Protein AF-A0A7W0L5X8-F1 (afdb_monomer_lite)

Sequence (50 aa):
LLQIFTRPIGDRPTVFFEMIERHGSLGFGKGNFKALFEAIEREQDARGNL

Structure (mmCIF, N/CA/C/O backbone):
data_AF-A0A7W0L5X8-F1
#
_entry.id   AF-A0A7W0L5X8-F1
#
loop_
_atom_site.group_PDB
_atom_site.id
_atom_site.type_symbol
_atom_site.label_atom_id
_atom_site.label_alt_id
_atom_site.label_comp_id
_atom_site.label_asym_id
_atom_site.label_entity_id
_atom_site.label_seq_id
_atom_site.pdbx_PDB_ins_code
_atom_site.Cartn_x
_atom_site.Cartn_y
_atom_site.Cartn_z
_atom_site.occupancy
_atom_site.B_iso_or_equiv
_atom_site.auth_seq_id
_atom_site.auth_comp_id
_atom_site.auth_asym_id
_atom_site.auth_atom_id
_atom_site.pdbx_PDB_model_num
ATOM 1 N N . LEU A 1 1 ? 9.391 -1.915 -12.094 1.00 85.38 1 LEU A N 1
ATOM 2 C CA . LEU A 1 1 ? 9.186 -1.345 -10.746 1.00 85.38 1 LEU A CA 1
ATOM 3 C C . LEU A 1 1 ? 8.171 -2.228 -10.051 1.00 85.38 1 LEU A C 1
ATOM 5 O O . LEU A 1 1 ? 7.025 -2.243 -10.486 1.00 85.38 1 LEU A O 1
ATOM 9 N N . LEU A 1 2 ? 8.603 -3.004 -9.066 1.00 87.88 2 LEU A N 1
ATOM 10 C CA . LEU A 1 2 ? 7.724 -3.886 -8.299 1.00 87.88 2 LEU A CA 1
ATOM 11 C C . LEU A 1 2 ? 7.506 -3.244 -6.930 1.00 87.88 2 LEU A C 1
ATOM 13 O O . LEU A 1 2 ? 8.467 -2.762 -6.334 1.00 87.88 2 LEU A O 1
ATOM 17 N N . GLN A 1 3 ? 6.256 -3.167 -6.481 1.00 89.31 3 GLN A N 1
ATOM 18 C CA . GLN A 1 3 ? 5.863 -2.516 -5.228 1.00 89.31 3 GLN A CA 1
ATOM 19 C C . GLN A 1 3 ? 4.823 -3.386 -4.521 1.00 89.31 3 GLN A C 1
ATOM 21 O O . GLN A 1 3 ? 3.915 -3.906 -5.170 1.00 89.31 3 GLN A O 1
ATOM 26 N N . ILE A 1 4 ? 4.950 -3.529 -3.204 1.00 89.81 4 ILE A N 1
ATOM 27 C CA . ILE A 1 4 ? 3.971 -4.205 -2.348 1.00 89.81 4 ILE A CA 1
ATOM 28 C C . ILE A 1 4 ? 3.904 -3.510 -0.985 1.00 89.81 4 ILE A C 1
ATOM 30 O O . ILE A 1 4 ? 4.929 -3.086 -0.448 1.00 89.81 4 ILE A O 1
ATOM 34 N N . PHE A 1 5 ? 2.698 -3.399 -0.425 1.00 90.06 5 PHE A N 1
ATOM 35 C CA . PHE A 1 5 ? 2.479 -2.910 0.937 1.00 90.06 5 PHE A CA 1
ATOM 36 C C . PHE A 1 5 ? 2.247 -4.059 1.909 1.00 90.06 5 PHE A C 1
ATOM 38 O O . PHE A 1 5 ? 1.620 -5.068 1.579 1.00 90.06 5 PHE A O 1
ATOM 45 N N . THR A 1 6 ? 2.723 -3.880 3.135 1.00 91.12 6 THR A N 1
ATOM 46 C CA . THR A 1 6 ? 2.316 -4.719 4.257 1.00 91.12 6 THR A CA 1
ATOM 47 C C . THR A 1 6 ? 0.908 -4.341 4.712 1.00 91.12 6 THR A C 1
ATOM 49 O O . THR A 1 6 ? 0.409 -3.250 4.432 1.00 91.12 6 THR A O 1
ATOM 52 N N . ARG A 1 7 ? 0.281 -5.209 5.510 1.00 88.88 7 ARG A N 1
ATOM 53 C CA . ARG A 1 7 ? -0.820 -4.766 6.377 1.00 88.88 7 ARG A CA 1
ATOM 54 C C . ARG A 1 7 ? -0.312 -3.716 7.383 1.00 88.88 7 ARG A C 1
ATOM 56 O O . ARG A 1 7 ? 0.906 -3.645 7.605 1.00 88.88 7 ARG A O 1
ATOM 63 N N . PRO A 1 8 ? -1.208 -2.917 7.994 1.00 90.12 8 PRO A N 1
ATOM 64 C CA . PRO A 1 8 ? -0.822 -2.007 9.061 1.00 90.12 8 PRO A CA 1
ATOM 65 C C . PRO A 1 8 ? -0.079 -2.722 10.193 1.00 90.12 8 PRO A C 1
ATOM 67 O O . PRO A 1 8 ? -0.408 -3.850 10.562 1.00 90.12 8 PRO A O 1
ATOM 70 N N . ILE A 1 9 ? 0.941 -2.059 10.726 1.00 90.56 9 ILE A N 1
ATOM 71 C CA . ILE A 1 9 ? 1.745 -2.532 11.846 1.00 90.56 9 ILE A CA 1
ATOM 72 C C . ILE A 1 9 ? 1.081 -1.999 13.119 1.00 90.56 9 ILE A C 1
ATOM 74 O O . ILE A 1 9 ? 1.244 -0.834 13.480 1.00 90.56 9 ILE A O 1
ATOM 78 N N . GLY A 1 10 ? 0.314 -2.862 13.781 1.00 86.75 10 GLY A N 1
ATOM 79 C CA . GLY A 1 10 ? -0.432 -2.548 15.000 1.00 86.75 10 GLY A CA 1
ATOM 80 C C . GLY A 1 10 ? -1.943 -2.469 14.781 1.00 86.75 10 GLY A C 1
ATOM 81 O O . GLY A 1 10 ? -2.441 -2.614 13.668 1.00 86.75 10 GLY A O 1
ATOM 82 N N . ASP A 1 11 ? -2.676 -2.237 15.868 1.00 86.06 11 ASP A N 1
ATOM 83 C CA . ASP A 1 11 ? -4.144 -2.320 15.863 1.00 86.06 11 ASP A CA 1
ATOM 84 C C . ASP A 1 11 ? -4.814 -1.156 15.124 1.00 86.06 11 ASP A C 1
ATOM 86 O O . ASP A 1 11 ? -5.957 -1.254 14.677 1.00 86.06 11 ASP A O 1
ATOM 90 N N . ARG A 1 12 ? -4.112 -0.022 15.004 1.00 86.56 12 ARG A N 1
ATOM 91 C CA . ARG A 1 12 ? -4.609 1.157 14.291 1.00 86.56 12 ARG A CA 1
ATOM 92 C C . ARG A 1 12 ? -4.120 1.137 12.842 1.00 86.56 12 ARG A C 1
ATOM 94 O O . ARG A 1 12 ? -2.925 0.948 12.617 1.00 86.56 12 ARG A O 1
ATOM 101 N N . PRO A 1 13 ? -4.992 1.411 11.856 1.00 87.38 13 PRO A N 1
ATOM 102 C CA . PRO A 1 13 ? -4.638 1.357 10.441 1.00 87.38 13 PRO A CA 1
ATOM 103 C C . PRO A 1 13 ? -3.897 2.622 9.983 1.00 87.38 13 PRO A C 1
ATOM 105 O O . PRO A 1 13 ? -4.371 3.349 9.117 1.00 87.38 13 PRO A O 1
ATOM 108 N N . THR A 1 14 ? -2.758 2.923 10.609 1.00 87.62 14 THR A N 1
ATOM 109 C CA . THR A 1 14 ? -2.034 4.189 10.414 1.00 87.62 14 THR A CA 1
ATOM 110 C C . THR A 1 14 ? -0.654 4.004 9.802 1.00 87.62 14 THR A C 1
ATOM 112 O O . THR A 1 14 ? -0.300 4.731 8.879 1.00 87.62 14 THR A O 1
ATOM 115 N N . VAL A 1 15 ? 0.133 3.048 10.298 1.00 89.25 15 VAL A N 1
ATOM 116 C CA . VAL A 1 15 ? 1.517 2.831 9.857 1.00 89.25 15 VAL A CA 1
ATOM 117 C C . VAL A 1 15 ? 1.613 1.505 9.124 1.00 89.25 15 VAL A C 1
ATOM 119 O O . VAL A 1 15 ? 1.154 0.487 9.625 1.00 89.25 15 VAL A O 1
ATOM 122 N N . PHE A 1 16 ? 2.237 1.506 7.954 1.00 91.25 16 PHE A N 1
ATOM 123 C CA . PHE A 1 16 ? 2.554 0.315 7.171 1.00 91.25 16 PHE A CA 1
ATOM 124 C C . PHE A 1 16 ? 3.906 0.511 6.484 1.00 91.25 16 PHE A C 1
ATOM 126 O O . PHE A 1 16 ? 4.430 1.626 6.436 1.00 91.25 16 PHE A O 1
ATOM 133 N N . PHE A 1 17 ? 4.467 -0.572 5.954 1.00 92.19 17 PHE A N 1
ATOM 134 C CA . PHE A 1 17 ? 5.701 -0.522 5.183 1.00 92.19 17 PHE A CA 1
ATOM 135 C C . PHE A 1 17 ? 5.447 -0.831 3.713 1.00 92.19 17 PHE A C 1
ATOM 137 O O . PHE A 1 17 ? 4.550 -1.595 3.352 1.00 92.19 17 PHE A O 1
ATOM 144 N N . GLU A 1 18 ? 6.293 -0.249 2.873 1.00 91.62 18 GLU A N 1
ATOM 145 C CA . GLU A 1 18 ? 6.392 -0.563 1.459 1.00 91.62 18 GLU A CA 1
ATOM 146 C C . GLU A 1 18 ? 7.697 -1.303 1.190 1.00 91.62 18 GLU A C 1
ATOM 148 O O . GLU A 1 18 ? 8.764 -0.888 1.644 1.00 91.62 18 GLU A O 1
ATOM 153 N N . MET A 1 19 ? 7.613 -2.364 0.392 1.00 90.81 19 MET A N 1
ATOM 154 C CA . MET A 1 19 ? 8.776 -2.998 -0.207 1.00 90.81 19 MET A CA 1
ATOM 155 C C . MET A 1 19 ? 8.787 -2.708 -1.709 1.00 90.81 19 MET A C 1
ATOM 157 O O . MET A 1 19 ? 7.810 -2.972 -2.414 1.00 90.81 19 MET A O 1
ATOM 161 N N . ILE A 1 20 ? 9.899 -2.140 -2.185 1.00 90.94 20 ILE A N 1
ATOM 162 C CA . ILE A 1 20 ? 10.059 -1.654 -3.557 1.00 90.94 20 ILE A CA 1
ATOM 163 C C . ILE A 1 20 ? 11.328 -2.211 -4.198 1.00 90.94 20 ILE A C 1
ATOM 165 O O . ILE A 1 20 ? 12.427 -2.076 -3.664 1.00 90.94 20 ILE A O 1
ATOM 169 N N . GLU A 1 21 ? 11.177 -2.791 -5.387 1.00 90.56 21 GLU A N 1
ATOM 170 C CA . GLU A 1 21 ? 12.280 -3.300 -6.200 1.00 90.56 21 GLU A CA 1
ATOM 171 C C . GLU A 1 21 ? 12.369 -2.539 -7.529 1.00 90.56 21 GLU A C 1
ATOM 173 O O . GLU A 1 21 ? 11.394 -2.384 -8.285 1.00 90.56 21 GLU A O 1
ATOM 178 N N . ARG A 1 22 ? 13.574 -2.040 -7.821 1.00 91.00 22 ARG A N 1
ATOM 179 C CA . ARG A 1 22 ? 13.857 -1.159 -8.956 1.00 91.00 22 ARG A CA 1
ATOM 180 C C . ARG A 1 22 ? 14.800 -1.842 -9.938 1.00 91.00 22 ARG A C 1
ATOM 182 O O . ARG A 1 22 ? 15.949 -2.106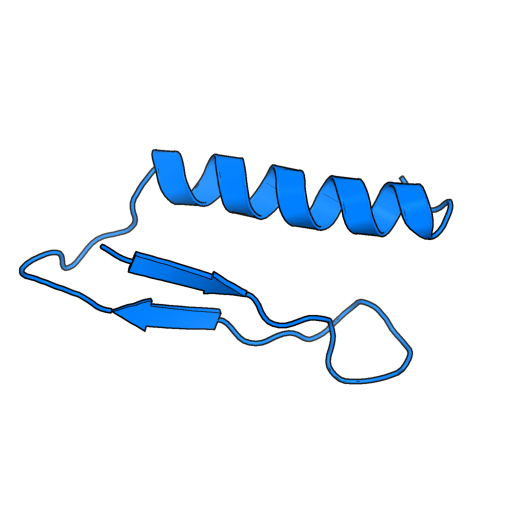 -9.623 1.00 91.00 22 ARG A O 1
ATOM 189 N N . HIS A 1 23 ? 14.324 -2.011 -11.168 1.00 89.81 23 HIS A N 1
ATOM 190 C CA . HIS A 1 23 ? 15.134 -2.392 -12.328 1.00 89.81 23 HIS A CA 1
ATOM 191 C C . HIS A 1 23 ? 15.211 -1.186 -13.265 1.00 89.81 23 HIS A C 1
ATOM 193 O O . HIS A 1 23 ? 14.318 -0.976 -14.082 1.00 89.81 23 HIS A O 1
ATOM 199 N N . GLY A 1 24 ? 16.196 -0.310 -13.047 1.00 86.38 24 GLY A N 1
ATOM 200 C CA . GLY A 1 24 ? 16.449 0.874 -13.885 1.00 86.38 24 GLY A CA 1
ATOM 201 C C . GLY A 1 24 ? 15.490 2.065 -13.716 1.00 86.38 24 GLY A C 1
ATOM 202 O O . GLY A 1 24 ? 15.686 3.097 -14.349 1.00 86.38 24 GLY A O 1
ATOM 203 N N . SER A 1 25 ? 14.466 1.971 -12.859 1.00 82.81 25 SER A N 1
ATOM 204 C CA . SER A 1 25 ? 13.514 3.067 -12.616 1.00 82.81 25 SER A CA 1
ATOM 205 C C . SER A 1 25 ? 13.876 3.869 -11.364 1.00 82.81 25 SER A C 1
ATOM 207 O O . SER A 1 25 ? 13.892 3.319 -10.261 1.00 82.81 25 SER A O 1
ATOM 209 N N . LEU A 1 26 ? 14.101 5.177 -11.524 1.00 81.19 26 LEU A N 1
ATOM 210 C CA . LEU A 1 26 ? 14.376 6.125 -10.430 1.00 81.19 26 LEU A CA 1
ATOM 211 C C . LEU A 1 26 ? 13.123 6.885 -9.951 1.00 81.19 26 LEU A C 1
ATOM 213 O O . LEU A 1 26 ? 13.154 7.522 -8.905 1.00 81.19 26 LEU A O 1
ATOM 217 N N . GLY A 1 27 ? 12.020 6.810 -10.704 1.00 82.62 27 GLY A N 1
ATOM 218 C CA . GLY A 1 27 ? 10.770 7.519 -10.411 1.00 82.62 27 GLY A CA 1
ATOM 219 C C . GLY A 1 27 ? 9.714 6.656 -9.713 1.00 82.62 27 GLY A C 1
ATOM 220 O O . GLY A 1 27 ? 10.000 5.559 -9.232 1.00 82.62 27 GLY A O 1
ATOM 221 N N . PHE A 1 28 ? 8.474 7.142 -9.689 1.00 77.44 28 PHE A N 1
ATOM 222 C CA . PHE A 1 28 ? 7.307 6.404 -9.197 1.00 77.44 28 PHE A CA 1
ATOM 223 C C . PHE A 1 28 ? 6.407 5.981 -10.364 1.00 77.44 28 PHE A C 1
ATOM 225 O O . PHE A 1 28 ? 6.201 6.739 -11.312 1.00 77.44 28 PHE A O 1
ATOM 232 N N . GLY A 1 29 ? 5.866 4.762 -10.313 1.00 76.38 29 GLY A N 1
ATOM 233 C CA . GLY A 1 29 ? 4.935 4.265 -11.325 1.00 76.38 29 GLY A CA 1
ATOM 234 C C . GLY A 1 29 ? 3.511 4.750 -11.051 1.00 76.38 29 GLY A C 1
ATOM 235 O O . GLY A 1 29 ? 2.896 4.312 -10.083 1.00 76.38 29 GLY A O 1
ATOM 236 N N . LYS A 1 30 ? 2.946 5.599 -11.923 1.00 73.31 30 LYS A N 1
ATOM 237 C CA . LYS A 1 30 ? 1.563 6.113 -11.786 1.00 73.31 30 LYS A CA 1
ATOM 238 C C . LYS A 1 30 ? 0.512 4.991 -11.697 1.00 73.31 30 LYS A C 1
ATOM 240 O O . LYS A 1 30 ? -0.471 5.131 -10.978 1.00 73.31 30 LYS A O 1
ATOM 245 N N . GLY A 1 31 ? 0.734 3.876 -12.399 1.00 74.38 31 GLY A N 1
ATOM 246 C CA . GLY A 1 31 ? -0.133 2.692 -12.343 1.00 74.38 31 GLY A CA 1
ATOM 247 C C . GLY A 1 31 ? -0.078 1.960 -11.000 1.00 74.38 31 GLY A C 1
ATOM 248 O O . GLY A 1 31 ? -1.121 1.587 -10.471 1.00 74.38 31 GLY A O 1
ATOM 249 N N . ASN A 1 32 ? 1.114 1.838 -10.405 1.00 77.69 32 ASN A N 1
ATOM 250 C CA . ASN A 1 32 ? 1.270 1.222 -9.087 1.00 77.69 32 ASN A CA 1
ATOM 251 C C . ASN A 1 32 ? 0.540 2.042 -8.020 1.00 77.69 32 ASN A C 1
ATOM 253 O O . ASN A 1 32 ? -0.128 1.474 -7.170 1.00 77.69 32 ASN A O 1
ATOM 257 N N . PHE A 1 33 ? 0.569 3.372 -8.117 1.0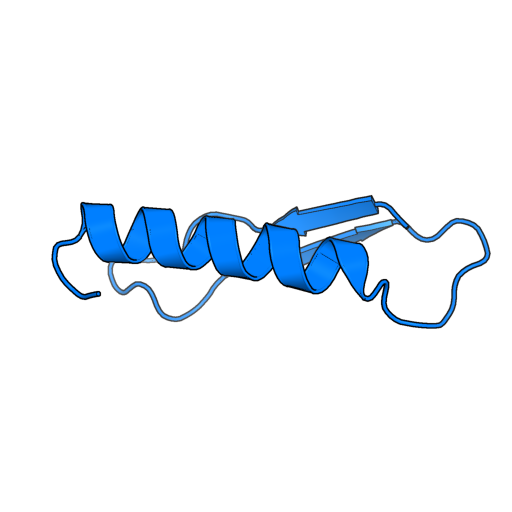0 79.25 33 PHE A N 1
ATOM 258 C CA . PHE A 1 33 ? -0.123 4.242 -7.167 1.00 79.25 33 PHE A CA 1
ATOM 259 C C . PHE A 1 33 ? -1.638 3.980 -7.088 1.00 79.25 33 PHE A C 1
ATOM 261 O O . PHE A 1 33 ? -2.185 3.901 -5.992 1.00 79.25 33 PHE A O 1
ATOM 268 N N . LYS A 1 34 ? -2.310 3.791 -8.233 1.00 83.69 34 LYS A N 1
ATOM 269 C CA . LYS A 1 34 ? -3.753 3.499 -8.266 1.00 83.69 34 LYS A CA 1
ATOM 270 C C . LYS A 1 34 ? -4.076 2.150 -7.614 1.00 83.69 34 LYS A C 1
ATOM 272 O O . LYS A 1 34 ? -4.933 2.093 -6.741 1.00 83.69 34 LYS A O 1
ATOM 277 N N . ALA A 1 35 ? -3.352 1.094 -7.990 1.00 81.31 35 ALA A N 1
ATOM 278 C CA . ALA A 1 35 ? -3.560 -0.241 -7.426 1.00 81.31 35 ALA A CA 1
ATOM 279 C C . ALA A 1 35 ? -3.293 -0.288 -5.908 1.00 81.31 35 ALA A C 1
ATOM 281 O O . ALA A 1 35 ? -3.956 -1.024 -5.178 1.00 81.31 35 ALA A O 1
ATOM 282 N N . LEU A 1 36 ? -2.339 0.517 -5.429 1.00 79.06 36 LEU A N 1
ATOM 283 C CA . LEU A 1 36 ? -2.023 0.646 -4.008 1.00 79.06 36 LEU A CA 1
ATOM 284 C C . LEU A 1 36 ? -3.140 1.365 -3.235 1.00 79.06 36 LEU A C 1
ATOM 286 O O . LEU A 1 36 ? -3.511 0.911 -2.156 1.00 79.06 36 LEU A O 1
ATOM 290 N N . PHE A 1 37 ? -3.724 2.427 -3.796 1.00 84.56 37 PHE A N 1
ATOM 291 C CA . PHE A 1 37 ? -4.869 3.115 -3.187 1.00 84.56 37 PHE A CA 1
ATOM 292 C C . PHE A 1 37 ? -6.110 2.220 -3.106 1.00 84.56 37 PHE A C 1
ATOM 294 O O . PHE A 1 37 ? -6.702 2.092 -2.040 1.00 84.56 37 PHE A O 1
ATOM 301 N N . GLU A 1 38 ? -6.439 1.511 -4.188 1.00 88.12 38 GLU A N 1
ATOM 302 C CA . GLU A 1 38 ? -7.574 0.575 -4.223 1.00 88.12 38 GLU A CA 1
ATOM 303 C C . GLU A 1 38 ? -7.404 -0.599 -3.239 1.00 88.12 38 GLU A C 1
ATOM 305 O O . GLU A 1 38 ? -8.382 -1.202 -2.794 1.00 88.12 38 GLU A O 1
ATOM 310 N N . ALA A 1 39 ? -6.167 -0.978 -2.902 1.00 83.81 39 ALA A N 1
ATOM 311 C CA . ALA A 1 39 ? -5.904 -1.971 -1.862 1.00 83.81 39 ALA A CA 1
ATOM 312 C C . ALA A 1 39 ? -6.163 -1.417 -0.451 1.00 83.81 39 ALA A C 1
ATOM 314 O O . ALA A 1 39 ? -6.702 -2.139 0.387 1.00 83.81 39 ALA A O 1
ATOM 315 N N . ILE A 1 40 ? -5.820 -0.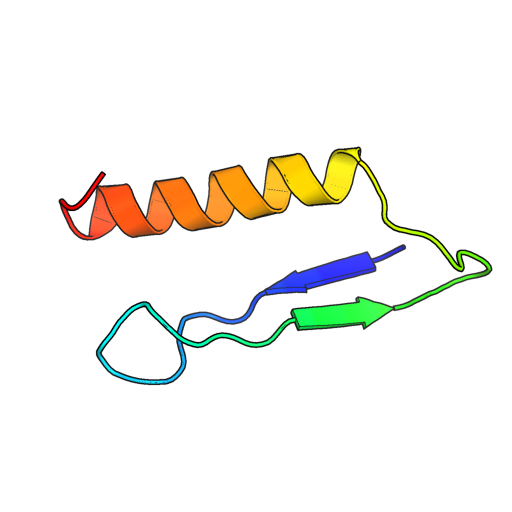150 -0.199 1.00 83.62 40 ILE A N 1
ATOM 316 C CA . ILE A 1 40 ? -6.082 0.520 1.082 1.00 83.62 40 ILE A CA 1
ATOM 317 C C . ILE A 1 40 ? -7.584 0.761 1.270 1.00 83.62 40 ILE A C 1
ATOM 319 O O . ILE A 1 40 ? -8.101 0.450 2.341 1.00 83.62 40 ILE A O 1
ATOM 323 N N . GLU A 1 41 ? -8.288 1.243 0.241 1.00 88.56 41 GLU A N 1
ATOM 324 C CA . GLU A 1 41 ? -9.737 1.485 0.299 1.00 88.56 41 GLU A CA 1
ATOM 325 C C . GLU A 1 41 ? -10.513 0.201 0.598 1.00 88.56 41 GLU A C 1
ATOM 327 O O . GLU A 1 41 ? -11.366 0.196 1.479 1.00 88.56 41 GLU A O 1
ATOM 332 N N . ARG A 1 42 ? -10.166 -0.924 -0.043 1.00 87.12 42 ARG A N 1
ATOM 333 C CA . ARG A 1 42 ? -10.787 -2.225 0.273 1.00 87.12 42 ARG A CA 1
ATOM 334 C C . ARG A 1 42 ? -10.619 -2.618 1.740 1.00 87.12 42 ARG A 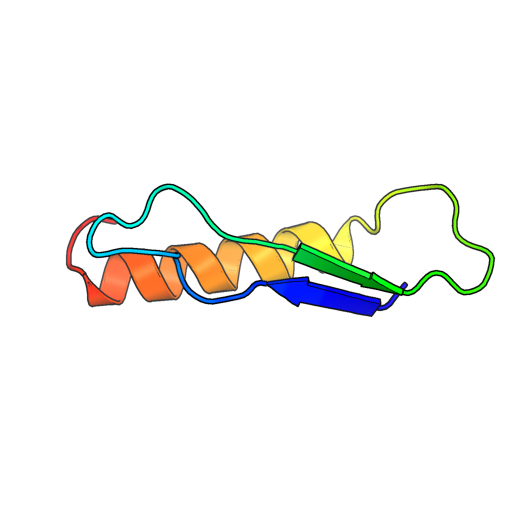C 1
ATOM 336 O O . ARG A 1 42 ? -11.534 -3.177 2.336 1.00 87.12 42 ARG A O 1
ATOM 343 N N . GLU A 1 43 ? -9.465 -2.324 2.328 1.00 85.69 43 GLU A N 1
ATOM 344 C CA . GLU A 1 43 ? -9.212 -2.600 3.742 1.00 85.69 43 GLU A CA 1
ATOM 345 C C . GLU A 1 43 ? -9.938 -1.598 4.668 1.00 85.69 43 GLU A C 1
ATOM 347 O O . GLU A 1 43 ? -10.322 -1.948 5.783 1.00 85.69 43 GLU A O 1
ATOM 352 N N . GLN A 1 44 ? -10.135 -0.345 4.245 1.00 86.00 44 GLN A N 1
ATOM 353 C CA . GLN A 1 44 ? -10.957 0.633 4.974 1.00 86.00 44 GLN A CA 1
ATOM 354 C C . GLN A 1 44 ? -12.441 0.249 4.961 1.00 86.00 44 GLN A C 1
ATOM 356 O O . GLN A 1 44 ? -13.081 0.234 6.012 1.00 86.00 44 GLN A O 1
ATOM 361 N N . ASP A 1 45 ? -12.958 -0.165 3.808 1.00 91.00 45 ASP A N 1
ATOM 362 C CA . ASP A 1 45 ? -14.333 -0.642 3.659 1.00 91.00 45 ASP A CA 1
ATOM 363 C C . ASP A 1 45 ? -14.593 -1.881 4.531 1.00 91.00 45 ASP A C 1
ATOM 365 O O . ASP A 1 45 ? -15.558 -1.928 5.292 1.00 91.00 45 ASP A O 1
ATOM 369 N N . ALA A 1 46 ? -13.649 -2.832 4.562 1.00 87.19 46 ALA A N 1
ATOM 370 C CA . ALA A 1 46 ? -13.721 -4.005 5.440 1.00 87.19 46 ALA A CA 1
ATOM 371 C C . ALA A 1 46 ? -13.747 -3.660 6.944 1.00 87.19 46 ALA A 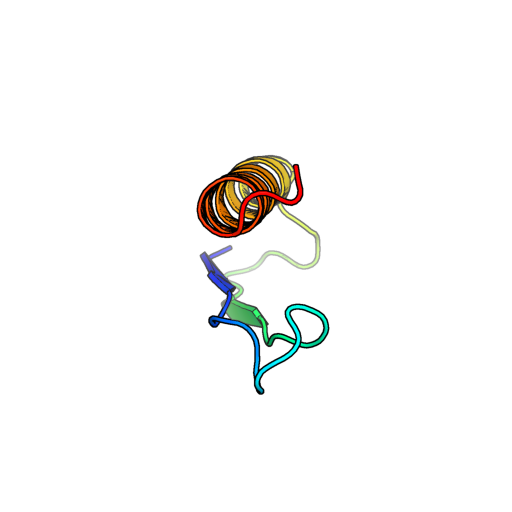C 1
ATOM 373 O O . ALA A 1 46 ? -14.251 -4.442 7.751 1.00 87.19 46 ALA A O 1
ATOM 374 N N . ARG A 1 47 ? -13.211 -2.496 7.336 1.00 85.94 47 ARG A N 1
ATOM 375 C CA . ARG A 1 47 ? -13.263 -1.970 8.712 1.00 85.94 47 ARG A CA 1
ATOM 376 C C . ARG A 1 47 ? -14.478 -1.075 8.971 1.00 85.94 47 ARG A C 1
ATOM 378 O O . ARG A 1 47 ? -14.655 -0.639 10.108 1.00 85.94 47 ARG A O 1
ATOM 385 N N . GLY A 1 48 ? -15.294 -0.795 7.954 1.00 86.94 48 GLY A N 1
ATOM 386 C CA . GLY A 1 48 ? -16.468 0.073 8.048 1.00 86.94 48 GLY A CA 1
ATOM 387 C C . GLY A 1 48 ? -16.125 1.548 8.258 1.00 86.94 48 GLY A C 1
ATOM 388 O O . GLY A 1 48 ? -16.870 2.250 8.939 1.00 86.94 48 GLY A O 1
ATOM 389 N N . ASN A 1 49 ? -14.979 2.010 7.743 1.00 82.81 49 ASN A N 1
ATOM 390 C CA . ASN A 1 49 ? -14.522 3.395 7.892 1.00 82.81 49 ASN A CA 1
ATOM 391 C C . ASN A 1 49 ? -14.130 4.068 6.566 1.00 82.81 49 ASN A C 1
ATOM 393 O O . ASN A 1 49 ? -13.223 4.907 6.558 1.00 82.81 49 ASN A O 1
ATOM 397 N N . LEU A 1 50 ? -14.798 3.671 5.478 1.00 74.75 50 LEU A N 1
ATOM 398 C CA . LEU A 1 50 ? -14.727 4.324 4.172 1.00 74.75 50 LEU A CA 1
ATOM 399 C C . LEU A 1 50 ? -15.668 5.537 4.101 1.00 74.75 50 LEU A C 1
ATOM 401 O O . LEU A 1 50 ? -16.816 5.420 4.587 1.00 74.75 50 LEU A O 1
#

Radius of gyration: 12.53 Å; chains: 1; bounding box: 33×12×30 Å

Foldseek 3Di:
DDKDKDQADDDDRDD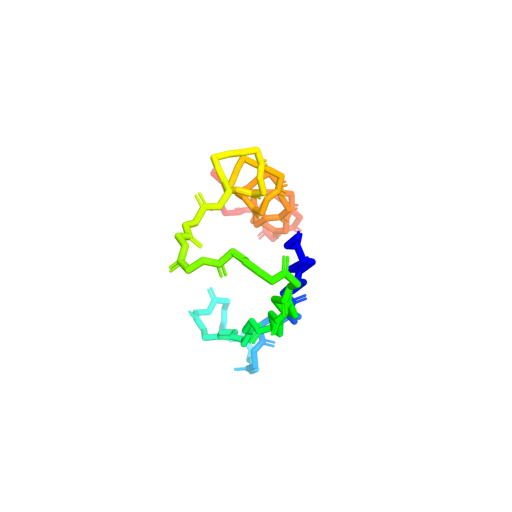IDMDDDDDPDPDDDPVVVVVVVVVVVVVCVVVVND

Secondary structure (DSSP, 8-state):
-EEEEPPPSSSSTT---EEEE-SS--S--HHHHHHHHHHHHHHHHHTT--

pLDDT: mean 85.73, std 4.94, range [73.31, 92.19]